Protein AF-A0A924H027-F1 (afdb_monomer)

Solvent-accessible surface area (backbone atoms only — not comparable to full-atom values): 3268 Å² total; per-residue (Å²): 131,86,83,82,83,88,62,79,39,79,40,84,36,39,19,68,69,34,50,51,49,51,52,48,40,57,75,76,35,72,88,56,49,66,52,73,44,56,95,57,102,63,67,40,47,78,60,55,76,75,114

Foldseek 3Di:
DDDDDDFPEEAEAQAPVSVVVVVCCVVPVVVGGYDYDYPDPDHHPVNVVVD

Nearest PDB structures (foldseek):
  7og2-assembly1_B  TM=9.247E-01  e=9.290E-02  Pseudoalteromonas luteoviolacea DSM 6061
  4yrj-assembly1_A-2  TM=5.083E-01  e=1.098E+00  Trypanosoma cruzi strain CL Brener
  4yrf-assembly1_A-2  TM=5.100E-01  e=1.444E+00  Trypanosoma cruzi strain CL Brener
  3hri-assembly2_D  TM=4.845E-01  e=1.775E+00  Trypanosoma brucei
  3hri-assembly2_C  TM=4.563E-01  e=1.657E+00  Trypanosoma brucei

Mean predicted aligned error: 3.44 Å

pLDDT: mean 94.57, std 7.88, range [53.81, 98.56]

Structure (mmCIF, N/CA/C/O backbone):
data_AF-A0A924H027-F1
#
_entry.id   AF-A0A924H027-F1
#
loop_
_atom_site.group_PDB
_atom_site.id
_atom_site.type_symbol
_atom_site.label_atom_id
_atom_site.label_alt_id
_atom_site.label_comp_id
_atom_site.label_asym_id
_atom_site.label_entity_id
_atom_site.label_seq_id
_atom_site.pdbx_PDB_ins_code
_atom_site.Cartn_x
_atom_site.Cartn_y
_atom_site.Cartn_z
_atom_site.occupancy
_atom_site.B_iso_or_equiv
_atom_site.auth_seq_id
_atom_site.auth_comp_id
_atom_site.auth_asym_id
_atom_site.auth_atom_id
_atom_site.pdbx_PDB_model_num
ATOM 1 N N . MET A 1 1 ? -25.237 -10.808 -9.658 1.00 53.81 1 MET A N 1
ATOM 2 C CA . MET A 1 1 ? -25.028 -9.418 -9.198 1.00 53.81 1 MET A CA 1
ATOM 3 C C . MET A 1 1 ? -23.595 -9.324 -8.716 1.00 53.81 1 MET A C 1
ATOM 5 O O . MET A 1 1 ? -23.182 -10.207 -7.976 1.00 53.81 1 MET A O 1
ATOM 9 N N . SER A 1 2 ? -22.820 -8.354 -9.194 1.00 74.44 2 SER A N 1
ATOM 10 C CA . SER A 1 2 ? -21.465 -8.115 -8.688 1.00 74.44 2 SER A CA 1
ATOM 11 C C . SER A 1 2 ? -21.549 -7.649 -7.236 1.00 74.44 2 SER A C 1
ATOM 13 O O . SER A 1 2 ? -22.318 -6.735 -6.937 1.00 74.44 2 SER A O 1
ATOM 15 N N . ASN A 1 3 ? -20.795 -8.286 -6.342 1.00 85.25 3 ASN A N 1
ATOM 16 C CA . ASN A 1 3 ? -20.695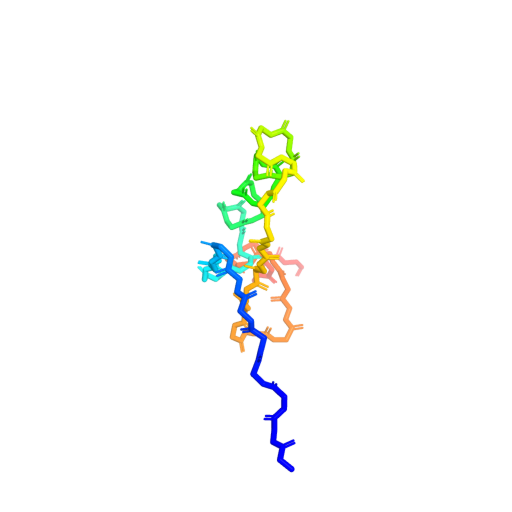 -7.852 -4.955 1.00 85.25 3 ASN A CA 1
ATOM 17 C C . ASN A 1 3 ? -19.822 -6.591 -4.923 1.00 85.25 3 ASN A C 1
ATOM 19 O O . ASN A 1 3 ? -18.667 -6.645 -5.342 1.00 85.25 3 ASN A O 1
ATOM 23 N N . ILE A 1 4 ? -20.390 -5.455 -4.519 1.00 88.00 4 ILE A N 1
ATOM 24 C CA . ILE A 1 4 ? -19.634 -4.208 -4.370 1.00 88.00 4 ILE A CA 1
ATOM 25 C C . ILE A 1 4 ? -19.007 -4.229 -2.981 1.00 88.00 4 ILE A C 1
ATOM 27 O O . ILE A 1 4 ? -19.719 -4.278 -1.980 1.00 88.00 4 ILE A O 1
ATOM 31 N N . GLU A 1 5 ? -17.681 -4.200 -2.935 1.00 91.06 5 GLU A N 1
ATOM 32 C CA . GLU A 1 5 ? -16.931 -4.075 -1.692 1.00 91.06 5 GLU A CA 1
ATOM 33 C C . GLU A 1 5 ? -16.743 -2.592 -1.349 1.00 91.06 5 GLU A C 1
ATOM 35 O O . GLU A 1 5 ? -16.321 -1.796 -2.190 1.00 91.06 5 GLU A O 1
ATOM 40 N N . PHE A 1 6 ? -17.077 -2.217 -0.114 1.00 94.94 6 PHE A N 1
ATOM 41 C CA . PHE A 1 6 ? -16.826 -0.881 0.419 1.00 94.94 6 PHE A CA 1
ATOM 42 C C . PHE A 1 6 ? -15.535 -0.906 1.235 1.00 94.94 6 PHE A C 1
ATOM 44 O O . PHE A 1 6 ? -15.392 -1.734 2.131 1.00 94.94 6 PHE A O 1
ATOM 51 N N . LEU A 1 7 ? -14.620 0.013 0.926 1.00 97.38 7 LEU A N 1
ATOM 52 C CA . LEU A 1 7 ? -13.330 0.165 1.596 1.00 97.38 7 LEU A CA 1
ATOM 53 C C . LEU A 1 7 ? -13.199 1.588 2.140 1.00 97.38 7 LEU A C 1
ATOM 55 O O . LEU A 1 7 ? -13.641 2.537 1.490 1.00 97.38 7 LEU A O 1
ATOM 59 N N . ASP A 1 8 ? -12.547 1.749 3.291 1.00 98.19 8 ASP A N 1
ATOM 60 C CA . ASP A 1 8 ? -12.271 3.073 3.863 1.00 98.19 8 ASP A CA 1
ATOM 61 C C . ASP A 1 8 ? -11.205 3.824 3.052 1.00 98.19 8 ASP A C 1
ATOM 63 O O . ASP A 1 8 ? -11.242 5.052 2.947 1.00 98.19 8 ASP A O 1
ATOM 67 N N . VAL A 1 9 ? -10.238 3.091 2.483 1.00 98.25 9 VAL A N 1
ATOM 68 C CA . VAL A 1 9 ? -9.143 3.652 1.681 1.00 98.25 9 VAL A CA 1
ATOM 69 C C . VAL A 1 9 ? -8.842 2.771 0.468 1.00 98.25 9 VAL A C 1
ATOM 71 O O . VAL A 1 9 ? -8.678 1.560 0.580 1.00 98.25 9 VAL A O 1
ATOM 74 N N . VAL A 1 10 ? -8.676 3.392 -0.700 1.00 98.19 10 VAL A N 1
ATOM 75 C CA . VAL A 1 10 ? -8.130 2.735 -1.895 1.00 98.19 10 VAL A CA 1
ATOM 76 C C . VAL A 1 10 ? -6.828 3.424 -2.280 1.00 98.19 10 VAL A C 1
ATOM 78 O O . VAL A 1 10 ? -6.813 4.620 -2.571 1.00 98.19 10 VAL A O 1
ATOM 81 N N . VAL A 1 11 ? -5.730 2.670 -2.281 1.00 98.44 11 VAL A N 1
ATOM 82 C CA . VAL A 1 11 ? -4.418 3.134 -2.746 1.00 98.44 11 VAL A CA 1
ATOM 83 C C . VAL A 1 11 ? -4.253 2.723 -4.206 1.00 98.44 11 VAL A C 1
ATOM 85 O O . VAL A 1 11 ? -4.323 1.540 -4.532 1.00 98.44 11 VAL A O 1
ATOM 88 N N . VAL A 1 12 ? -4.029 3.689 -5.095 1.00 98.06 12 VAL A N 1
ATOM 89 C CA . VAL A 1 12 ? -3.864 3.435 -6.534 1.00 98.06 12 VAL A CA 1
ATOM 90 C C . VAL A 1 12 ? -2.377 3.405 -6.890 1.00 98.06 12 VAL A C 1
ATOM 92 O O . VAL A 1 12 ? -1.678 4.407 -6.741 1.00 98.06 12 VAL A O 1
ATOM 95 N N . GLY A 1 13 ? -1.918 2.254 -7.378 1.00 98.25 13 GLY A N 1
ATOM 96 C CA . GLY A 1 13 ? -0.538 1.948 -7.750 1.00 98.25 13 GLY A CA 1
ATOM 97 C C . GLY A 1 13 ? 0.186 1.114 -6.690 1.00 98.25 13 GLY A C 1
ATOM 98 O O . GLY A 1 13 ? 0.318 1.538 -5.542 1.00 98.25 13 GLY A O 1
ATOM 99 N N . ALA A 1 14 ? 0.740 -0.037 -7.084 1.00 97.88 14 ALA A N 1
ATOM 100 C CA . ALA A 1 14 ? 1.530 -0.923 -6.218 1.00 97.88 14 ALA A CA 1
ATOM 101 C C . ALA A 1 14 ? 3.046 -0.735 -6.414 1.00 97.88 14 ALA A C 1
ATOM 103 O O . ALA A 1 14 ? 3.824 -1.690 -6.412 1.00 97.88 14 ALA A O 1
ATOM 104 N N . GLY A 1 15 ? 3.479 0.516 -6.595 1.00 97.06 15 GLY A N 1
ATOM 105 C CA . GLY A 1 15 ? 4.889 0.909 -6.508 1.00 97.06 15 GLY A CA 1
ATOM 106 C C . GLY A 1 15 ? 5.363 1.090 -5.064 1.00 97.06 15 GLY A C 1
ATOM 107 O O . GLY A 1 15 ? 4.586 0.930 -4.124 1.00 97.06 15 GLY A O 1
ATOM 108 N N . LEU A 1 16 ? 6.626 1.492 -4.878 1.00 96.81 16 LEU A N 1
ATOM 109 C CA . LEU A 1 16 ? 7.225 1.689 -3.547 1.00 96.81 16 LEU A CA 1
ATOM 110 C C . LEU A 1 16 ? 6.353 2.559 -2.625 1.00 96.81 16 LEU A C 1
ATOM 112 O O . LEU A 1 16 ? 6.090 2.185 -1.485 1.00 96.81 16 LEU A O 1
ATOM 116 N N . SER A 1 17 ? 5.854 3.688 -3.135 1.00 97.62 17 SER A N 1
ATOM 117 C CA . SER A 1 17 ? 4.988 4.593 -2.372 1.00 97.62 17 SER A CA 1
ATOM 118 C C . SER A 1 17 ? 3.650 3.956 -1.987 1.00 97.62 17 SER A C 1
ATOM 120 O O . SER A 1 17 ? 3.188 4.159 -0.869 1.00 97.62 17 SER A O 1
ATOM 122 N N . GLY A 1 18 ? 3.041 3.165 -2.874 1.00 98.19 18 GLY A N 1
ATOM 123 C CA . GLY A 1 18 ? 1.777 2.483 -2.588 1.00 98.19 18 GLY A CA 1
ATOM 124 C C . GLY A 1 18 ? 1.933 1.381 -1.542 1.00 98.19 18 GLY A C 1
ATOM 125 O O . GLY A 1 18 ? 1.142 1.297 -0.604 1.00 98.19 18 GLY A O 1
ATOM 126 N N . ILE A 1 19 ? 3.011 0.597 -1.638 1.00 98.00 19 ILE A N 1
ATOM 127 C CA . ILE A 1 19 ? 3.356 -0.420 -0.635 1.00 98.00 19 ILE A CA 1
ATOM 128 C C . ILE A 1 19 ? 3.639 0.226 0.726 1.00 98.00 19 ILE A C 1
ATOM 130 O O . ILE A 1 19 ? 3.127 -0.243 1.743 1.00 98.00 19 ILE A O 1
ATOM 134 N N . ALA A 1 20 ? 4.388 1.332 0.758 1.00 98.19 20 ALA A N 1
ATOM 135 C CA . ALA A 1 20 ? 4.629 2.079 1.990 1.00 98.19 20 ALA A CA 1
ATOM 136 C C . ALA A 1 20 ? 3.324 2.624 2.596 1.00 98.19 20 ALA A C 1
ATOM 138 O O . ALA A 1 20 ? 3.121 2.522 3.806 1.00 98.19 20 ALA A O 1
ATOM 139 N N . ALA A 1 21 ? 2.406 3.142 1.772 1.00 98.44 21 ALA A N 1
ATOM 140 C CA . ALA A 1 21 ? 1.091 3.574 2.239 1.00 98.44 21 ALA A CA 1
ATOM 141 C C . ALA A 1 21 ? 0.305 2.413 2.869 1.00 98.44 21 ALA A C 1
ATOM 143 O O . ALA A 1 21 ? -0.221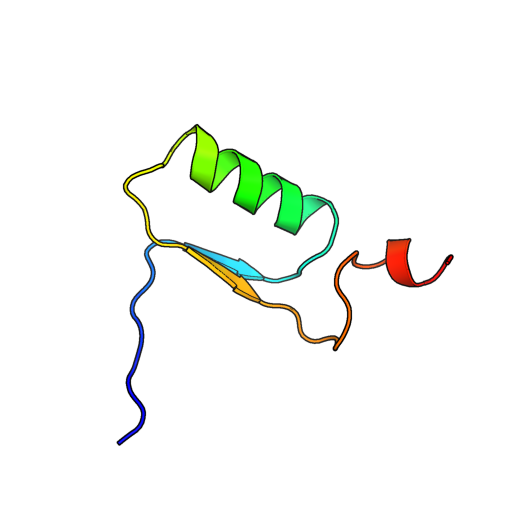 2.568 3.969 1.00 98.44 21 ALA A O 1
ATOM 144 N 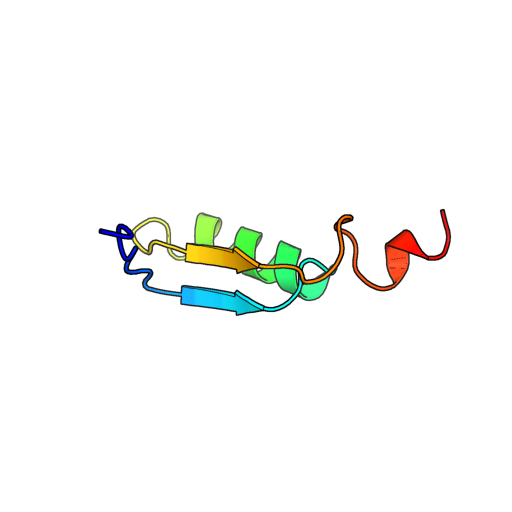N . GLY A 1 22 ? 0.287 1.236 2.233 1.00 98.25 22 GLY A N 1
ATOM 145 C CA . GLY A 1 22 ? -0.331 0.033 2.799 1.00 98.25 22 GLY A CA 1
ATOM 146 C C . GLY A 1 22 ? 0.284 -0.389 4.134 1.00 98.25 22 GLY A C 1
ATOM 147 O O . GLY A 1 22 ? -0.443 -0.682 5.080 1.00 98.25 22 GLY A O 1
ATOM 148 N N . HIS A 1 23 ? 1.615 -0.349 4.240 1.00 98.31 23 HIS A N 1
ATOM 149 C CA . HIS A 1 23 ? 2.322 -0.633 5.4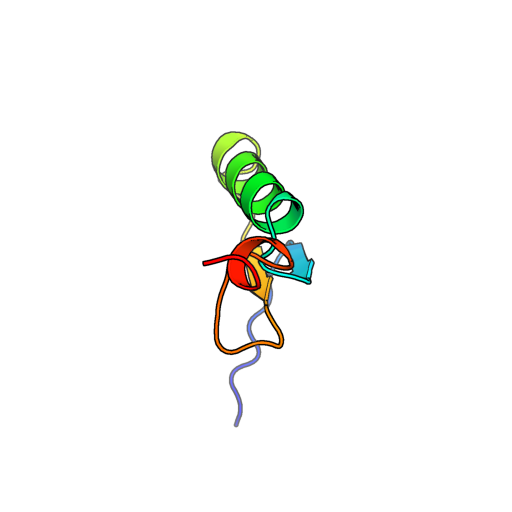90 1.00 98.31 23 HIS A CA 1
ATOM 150 C C . HIS A 1 23 ? 1.887 0.308 6.624 1.00 98.31 23 HIS A C 1
ATOM 152 O O . HIS A 1 23 ? 1.549 -0.151 7.716 1.00 98.31 23 HIS A O 1
ATOM 158 N N . TYR A 1 24 ? 1.834 1.618 6.371 1.00 98.50 24 TYR A N 1
ATOM 159 C CA . TYR A 1 24 ? 1.408 2.582 7.388 1.00 98.50 24 TYR A CA 1
ATOM 160 C C . TYR A 1 24 ? -0.089 2.505 7.701 1.00 98.50 24 TYR A C 1
ATOM 162 O O . TYR A 1 24 ? -0.464 2.713 8.854 1.00 98.50 24 TYR A O 1
ATOM 170 N N . LEU A 1 25 ? -0.942 2.162 6.731 1.00 98.50 25 LEU A N 1
ATOM 171 C CA . LEU A 1 25 ? -2.362 1.900 6.986 1.00 98.50 25 LEU A CA 1
ATOM 172 C C . LEU A 1 25 ? -2.538 0.714 7.940 1.00 98.50 25 LEU A C 1
ATOM 174 O O . LEU A 1 25 ? -3.270 0.838 8.919 1.00 98.50 25 LEU A O 1
ATOM 178 N N . GLN A 1 26 ? -1.808 -0.387 7.733 1.00 97.94 26 GLN A N 1
ATOM 179 C CA . GLN A 1 26 ? -1.826 -1.518 8.668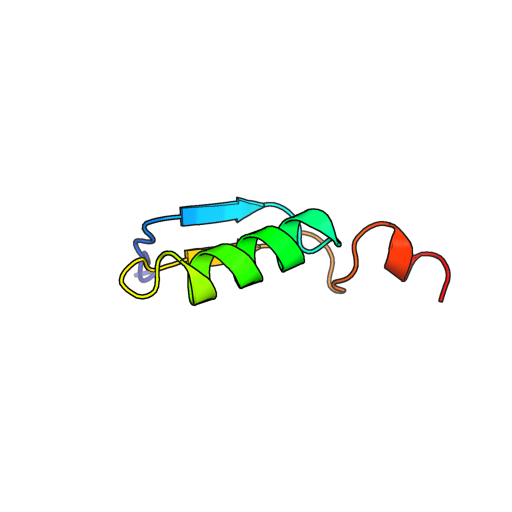 1.00 97.94 26 GLN A CA 1
ATOM 180 C C . GLN A 1 26 ? -1.309 -1.128 10.056 1.00 97.94 26 GLN A C 1
ATOM 182 O O . GLN A 1 26 ? -1.930 -1.465 11.062 1.00 97.94 26 GLN A O 1
ATOM 187 N N . ALA A 1 27 ? -0.183 -0.413 10.118 1.00 98.38 27 ALA A N 1
ATOM 188 C CA . ALA A 1 27 ? 0.488 -0.106 11.378 1.00 98.38 27 ALA A CA 1
ATOM 189 C C . ALA A 1 27 ? -0.241 0.954 12.222 1.00 98.38 27 ALA A C 1
ATOM 191 O O . ALA A 1 27 ? -0.247 0.870 13.448 1.00 98.38 27 ALA A O 1
ATOM 192 N N . LEU A 1 28 ? -0.832 1.966 11.581 1.00 98.56 28 LEU A N 1
ATOM 193 C CA . LEU A 1 28 ? -1.365 3.158 12.254 1.00 98.56 28 LEU A CA 1
ATOM 194 C C . LEU A 1 28 ? -2.894 3.250 12.204 1.00 98.56 28 LEU A C 1
ATOM 196 O O . LEU A 1 28 ? -3.483 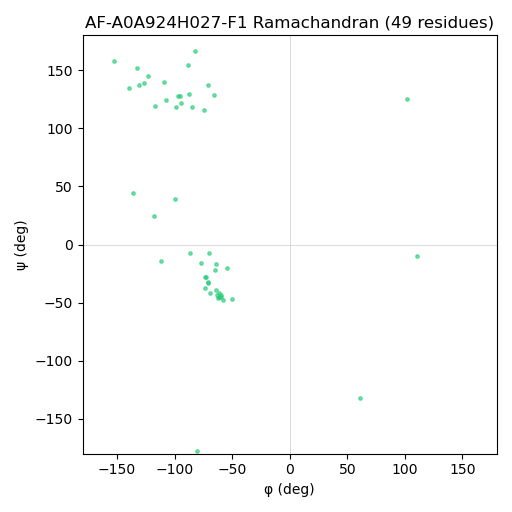4.062 12.914 1.00 98.56 28 LEU A O 1
ATOM 200 N N . CYS A 1 29 ? -3.549 2.465 11.348 1.00 97.88 29 CYS A N 1
ATOM 201 C CA . CYS A 1 29 ? -4.989 2.526 11.095 1.00 97.88 29 CYS A CA 1
ATOM 202 C C . CYS A 1 29 ? -5.610 1.122 11.048 1.00 97.88 29 CYS A C 1
ATOM 204 O O . CYS A 1 29 ? -6.434 0.847 10.184 1.00 97.88 29 CYS A O 1
ATOM 206 N N . ALA A 1 30 ? -5.250 0.244 11.990 1.00 95.38 30 ALA A N 1
ATOM 207 C CA . ALA A 1 30 ? -5.633 -1.173 11.989 1.00 95.38 30 ALA A CA 1
ATOM 208 C C . ALA A 1 30 ? -7.150 -1.462 11.893 1.00 95.38 30 ALA A C 1
ATOM 210 O O . ALA A 1 30 ? -7.534 -2.563 11.515 1.00 95.38 30 ALA A O 1
ATOM 211 N N . SER A 1 31 ? -8.019 -0.501 12.231 1.00 97.62 31 SER A N 1
ATOM 212 C CA . SER A 1 31 ? -9.477 -0.631 12.099 1.00 97.62 31 SER A CA 1
ATOM 213 C C . SER A 1 31 ? -10.035 -0.238 10.727 1.00 97.62 31 SER A C 1
ATOM 215 O O . SER A 1 31 ? -11.229 -0.418 10.504 1.00 97.62 31 SER A O 1
ATOM 217 N N . ARG A 1 32 ? -9.216 0.321 9.827 1.00 98.06 32 ARG A N 1
ATOM 218 C CA . ARG A 1 32 ? -9.639 0.760 8.493 1.00 98.06 32 ARG A CA 1
ATOM 219 C C . ARG A 1 3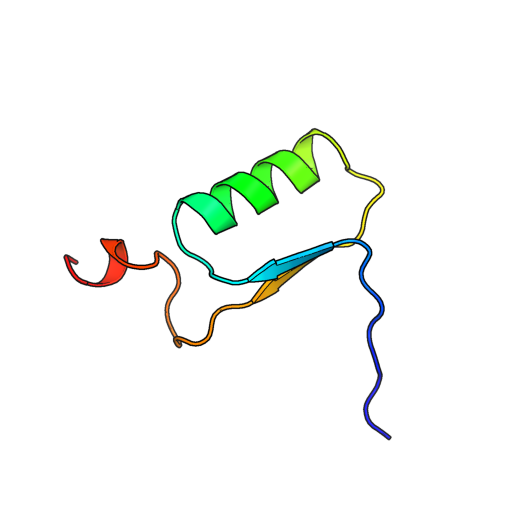2 ? -9.373 -0.329 7.464 1.00 98.06 32 ARG A C 1
ATOM 221 O O . ARG A 1 32 ? -8.251 -0.815 7.325 1.00 98.06 32 ARG A O 1
ATOM 228 N N . SER A 1 33 ? -10.408 -0.663 6.712 1.00 98.12 33 SER A N 1
ATOM 229 C CA . SER A 1 33 ? -10.322 -1.512 5.530 1.00 98.12 33 SER A CA 1
ATOM 230 C C . SER A 1 33 ? -9.633 -0.765 4.388 1.00 98.12 33 SER A C 1
ATOM 232 O O . SER A 1 33 ? -9.883 0.421 4.154 1.00 98.12 33 SER A O 1
ATOM 234 N N . TYR A 1 34 ? -8.740 -1.441 3.668 1.00 98.25 34 TYR A N 1
ATOM 235 C CA . TYR A 1 34 ? -8.095 -0.842 2.508 1.00 98.25 34 TYR A CA 1
ATOM 236 C C . TYR A 1 34 ? -7.675 -1.882 1.473 1.00 98.25 34 TYR A C 1
ATOM 238 O O . TYR A 1 34 ? -7.452 -3.048 1.798 1.00 98.25 34 TYR A O 1
ATOM 246 N N . ALA A 1 35 ? -7.506 -1.426 0.234 1.00 97.69 35 ALA A N 1
ATOM 247 C CA . ALA A 1 35 ? -6.885 -2.197 -0.836 1.00 97.69 35 ALA A CA 1
ATOM 248 C C . ALA A 1 35 ? -5.834 -1.359 -1.570 1.00 97.69 35 ALA A C 1
ATOM 250 O O . ALA A 1 35 ? -5.942 -0.132 -1.650 1.00 97.69 35 ALA A O 1
ATOM 251 N N . ILE A 1 36 ? -4.828 -2.037 -2.124 1.00 98.19 36 ILE A N 1
ATOM 252 C CA . ILE A 1 36 ? -3.900 -1.463 -3.102 1.00 98.19 36 ILE A CA 1
ATOM 253 C C . ILE A 1 36 ? -4.254 -2.071 -4.453 1.00 98.19 36 ILE A C 1
ATOM 255 O O . ILE A 1 36 ? -4.267 -3.293 -4.587 1.00 98.19 36 ILE A O 1
ATOM 259 N N . VAL A 1 37 ? -4.535 -1.229 -5.442 1.00 97.50 37 VAL A N 1
ATOM 260 C CA . VAL A 1 37 ? -4.830 -1.669 -6.810 1.00 97.50 37 VAL A CA 1
ATOM 261 C C . VAL A 1 37 ? -3.683 -1.304 -7.738 1.00 97.50 37 VAL A C 1
ATOM 263 O O . VAL A 1 37 ? -3.120 -0.217 -7.638 1.00 97.50 37 VAL A O 1
ATOM 266 N N . GLU A 1 38 ? -3.339 -2.202 -8.653 1.00 97.75 38 GLU A N 1
ATOM 267 C CA . GLU A 1 38 ? -2.317 -1.983 -9.673 1.00 97.75 38 GLU A CA 1
ATOM 268 C C . GLU A 1 38 ? -2.877 -2.371 -11.037 1.00 97.75 38 GLU A C 1
ATOM 270 O O . GLU A 1 38 ? -3.585 -3.363 -11.180 1.00 97.75 38 GLU A O 1
ATOM 275 N N . SER A 1 39 ? -2.588 -1.533 -12.027 1.00 96.81 39 SER A N 1
ATOM 276 C CA . SER A 1 39 ? -2.982 -1.735 -13.419 1.00 96.81 39 SER A CA 1
ATOM 277 C C . SER A 1 39 ? -2.170 -2.823 -14.119 1.00 96.81 39 SER A C 1
ATOM 279 O O . SER A 1 39 ? -2.645 -3.430 -15.075 1.00 96.81 39 SER A O 1
ATOM 281 N N . ARG A 1 40 ? -0.930 -3.030 -13.671 1.00 95.19 40 ARG A N 1
ATOM 282 C CA . ARG A 1 40 ? 0.006 -4.017 -14.206 1.00 95.19 40 ARG A CA 1
ATOM 283 C C . ARG A 1 40 ? -0.173 -5.359 -13.502 1.00 95.19 40 ARG A C 1
ATOM 285 O O . ARG A 1 40 ? -0.488 -5.417 -12.320 1.00 95.19 40 ARG A O 1
ATOM 292 N N . ASP A 1 41 ? 0.188 -6.431 -14.198 1.00 95.25 41 ASP A N 1
ATOM 293 C CA . ASP A 1 41 ? 0.201 -7.785 -13.625 1.00 95.25 41 ASP A CA 1
ATOM 294 C C . ASP A 1 41 ? 1.312 -7.996 -12.574 1.00 95.25 41 ASP A C 1
ATOM 296 O O . ASP A 1 41 ? 1.375 -9.040 -11.927 1.00 95.25 41 ASP A O 1
ATOM 300 N N . ALA A 1 42 ? 2.207 -7.016 -12.406 1.00 94.94 42 ALA A N 1
ATOM 301 C CA . ALA A 1 42 ? 3.333 -7.059 -11.483 1.00 94.94 42 ALA A CA 1
ATOM 302 C C . ALA A 1 42 ? 3.346 -5.841 -10.549 1.00 94.94 42 ALA A C 1
ATOM 304 O O . ALA A 1 42 ? 3.128 -4.702 -10.971 1.00 94.94 42 ALA A O 1
ATOM 305 N N . ILE A 1 43 ? 3.665 -6.094 -9.279 1.00 95.62 43 ILE A N 1
ATOM 306 C CA . ILE A 1 43 ? 3.923 -5.060 -8.271 1.00 95.62 43 ILE A CA 1
ATOM 307 C C . ILE A 1 43 ? 5.361 -4.536 -8.377 1.00 95.62 43 ILE A C 1
ATOM 309 O O . ILE A 1 43 ? 6.215 -5.150 -9.007 1.00 95.62 43 ILE A O 1
ATOM 313 N N . GLY A 1 44 ? 5.650 -3.417 -7.713 1.00 95.00 44 GLY A N 1
ATOM 314 C CA . GLY A 1 44 ? 6.986 -2.810 -7.657 1.00 95.00 44 GLY A CA 1
ATOM 315 C C . GLY A 1 44 ? 7.099 -1.493 -8.427 1.00 95.00 44 GLY A C 1
ATOM 316 O O . GLY A 1 44 ? 8.070 -0.755 -8.258 1.00 95.00 44 GLY A O 1
ATOM 317 N N . GLY A 1 45 ? 6.087 -1.127 -9.219 1.00 94.94 45 GLY A N 1
ATOM 318 C CA . GLY A 1 45 ? 6.064 0.138 -9.954 1.00 94.94 45 GLY A CA 1
ATOM 319 C C . GLY A 1 45 ? 7.232 0.245 -10.936 1.00 94.94 45 GLY A C 1
ATOM 320 O O . GLY A 1 45 ? 7.503 -0.684 -11.696 1.00 94.94 45 GLY A O 1
ATOM 321 N N . THR A 1 46 ? 7.944 1.372 -10.943 1.00 94.75 46 THR A N 1
ATOM 322 C CA . THR A 1 46 ? 9.103 1.557 -11.832 1.00 94.75 46 THR A CA 1
ATOM 323 C C . THR A 1 46 ? 10.261 0.609 -11.521 1.00 94.75 46 THR A C 1
ATOM 325 O O . THR A 1 46 ? 11.060 0.348 -12.410 1.00 94.75 46 THR A O 1
ATOM 328 N N . TRP A 1 47 ? 10.352 0.054 -10.309 1.00 92.94 47 TRP A N 1
ATOM 329 C CA . TRP A 1 47 ? 11.457 -0.831 -9.922 1.00 92.94 47 TRP A CA 1
ATOM 330 C C . TRP A 1 47 ? 11.358 -2.213 -10.578 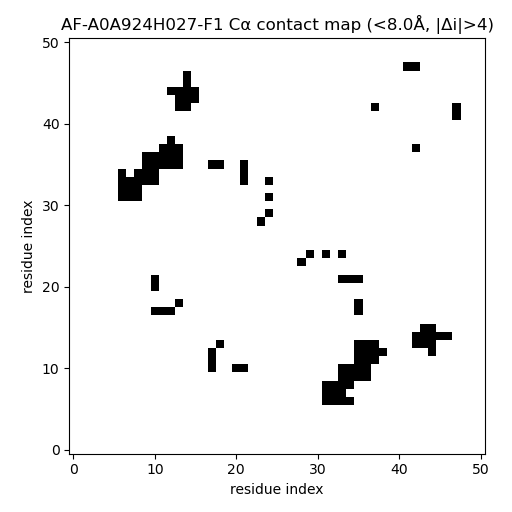1.00 92.94 47 TRP A C 1
ATOM 332 O O . TRP A 1 47 ? 12.382 -2.815 -10.878 1.00 92.94 47 TRP A O 1
ATOM 342 N N . ASP A 1 48 ? 10.145 -2.674 -10.894 1.00 94.00 48 ASP A N 1
ATOM 343 C CA . ASP A 1 48 ? 9.926 -3.912 -11.659 1.00 94.00 48 ASP A CA 1
ATOM 344 C C . ASP A 1 48 ? 10.478 -3.831 -13.100 1.00 94.00 48 ASP A C 1
ATOM 346 O O . ASP A 1 48 ? 10.677 -4.854 -13.748 1.00 94.00 48 ASP A O 1
ATOM 350 N N . LEU A 1 49 ? 10.770 -2.628 -13.616 1.00 91.19 49 LEU A N 1
ATOM 351 C CA . LEU A 1 49 ? 11.340 -2.442 -14.958 1.00 91.19 49 LEU A CA 1
ATOM 352 C C . LEU A 1 49 ? 12.840 -2.766 -15.040 1.00 91.19 49 LEU A C 1
ATOM 354 O O . LEU A 1 49 ? 13.362 -2.900 -16.143 1.00 91.19 49 LEU A O 1
ATOM 358 N N . PHE A 1 50 ? 13.531 -2.859 -13.901 1.00 89.44 50 PHE A N 1
ATOM 359 C CA . PHE A 1 50 ? 14.995 -2.973 -13.829 1.00 89.44 50 PHE A CA 1
ATOM 360 C C . PHE A 1 50 ? 15.468 -4.285 -13.183 1.00 89.44 50 PHE A C 1
ATOM 362 O O . PHE A 1 50 ? 16.557 -4.336 -12.613 1.00 89.44 50 PHE A O 1
ATOM 369 N N . ARG A 1 51 ? 14.623 -5.316 -13.233 1.00 71.50 51 ARG A N 1
ATOM 370 C CA . ARG A 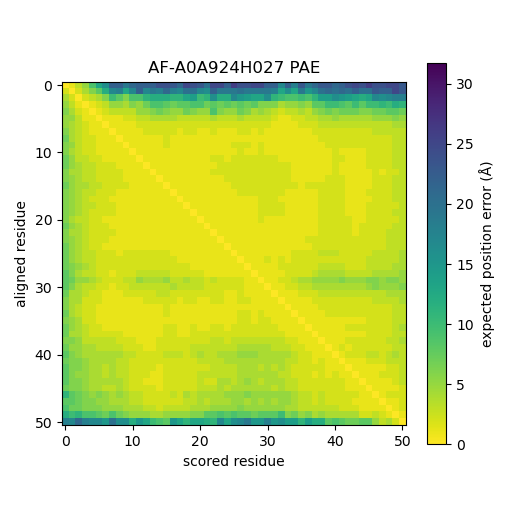1 51 ? 14.886 -6.659 -12.703 1.00 71.50 51 ARG A CA 1
ATOM 371 C C . ARG A 1 51 ? 15.641 -7.552 -13.683 1.00 71.50 51 ARG A C 1
ATOM 373 O O . ARG A 1 51 ? 15.405 -7.413 -14.904 1.00 71.50 51 ARG A O 1
#

Sequence (51 aa):
MSNIEFLDVVVVGAGLSGIAAGHYLQALCASRSYAIVESRDAIGGTWDLFR

Secondary structure (DSSP, 8-state):
-PPPPP-SEEEE--BHHHHHHHHHHHHH-TTS-EEEE-SSSSSBGGGGGG-

Radius of gyration: 12.65 Å; Cα contacts (8 Å, |Δi|>4): 58; chains: 1; bounding box: 40×14×27 Å